Protein AF-A0A8T5TGR8-F1 (afdb_monomer_lite)

pLDDT: mean 88.67, std 13.03, range [45.59, 98.5]

Secondary structure (DSSP, 8-state):
-PPPEEEEET-TT-HHHHHHHHHH--EEEEE-S-HHHHHHHHHHHHHHHHHHTTT--

Radius of gyration: 12.07 Å; chains: 1; bounding box: 27×28×27 Å

Sequence (57 aa):
MEKPRLLDLGCGSGLLTIELSDLTNGDIIAIDIDQVLLDRLNEKVKLKVSSLQKKEN

Structure (mmCIF, N/CA/C/O backbone):
data_AF-A0A8T5TGR8-F1
#
_entry.id   AF-A0A8T5TGR8-F1
#
loop_
_atom_site.group_PDB
_atom_site.id
_atom_site.type_symbol
_atom_site.label_atom_id
_atom_site.label_alt_id
_atom_site.label_comp_id
_atom_site.label_asym_id
_atom_site.label_entity_id
_atom_site.label_seq_id
_atom_site.pdbx_PDB_ins_code
_atom_site.Cartn_x
_atom_site.Cartn_y
_atom_site.Cartn_z
_atom_site.occupancy
_atom_site.B_iso_or_equiv
_atom_site.auth_seq_id
_atom_site.auth_comp_id
_atom_site.auth_asym_id
_atom_site.auth_atom_id
_atom_site.pdbx_PDB_model_num
ATOM 1 N N . MET A 1 1 ? -20.260 3.781 13.129 1.00 66.25 1 MET A N 1
ATOM 2 C CA . MET A 1 1 ? -19.321 4.634 12.369 1.00 66.25 1 MET A CA 1
ATOM 3 C C . MET A 1 1 ? -19.111 3.988 11.016 1.00 66.25 1 MET A C 1
ATOM 5 O O . MET A 1 1 ? -19.014 2.767 10.969 1.00 66.25 1 MET A O 1
ATOM 9 N N . GLU A 1 2 ? -19.120 4.772 9.942 1.00 82.44 2 GLU A N 1
ATOM 10 C CA . GLU A 1 2 ? -18.829 4.269 8.595 1.00 82.44 2 GLU A CA 1
ATOM 11 C C . GLU A 1 2 ? -17.334 3.974 8.451 1.00 82.44 2 GLU A C 1
ATOM 13 O O . GLU A 1 2 ? -16.500 4.674 9.030 1.00 82.44 2 GLU A O 1
ATOM 18 N N . LYS A 1 3 ? -16.996 2.924 7.697 1.00 88.12 3 LYS A N 1
ATOM 19 C CA . LYS A 1 3 ? -15.605 2.620 7.357 1.00 88.12 3 LYS A CA 1
ATOM 20 C C . LYS A 1 3 ? -15.093 3.677 6.376 1.00 88.12 3 LYS A C 1
ATOM 22 O O . LYS A 1 3 ? -15.744 3.892 5.351 1.00 88.12 3 LYS A O 1
ATOM 27 N N . PRO A 1 4 ? -13.960 4.340 6.655 1.00 93.88 4 PRO A N 1
ATOM 28 C CA . PRO A 1 4 ? -13.438 5.343 5.743 1.00 93.88 4 PRO A CA 1
ATOM 29 C C . PRO A 1 4 ? -12.957 4.678 4.449 1.00 93.88 4 PRO A C 1
ATOM 31 O O . PRO A 1 4 ? -12.493 3.537 4.453 1.00 93.88 4 PRO A O 1
ATOM 34 N N . ARG A 1 5 ? -13.063 5.415 3.342 1.00 95.50 5 ARG A N 1
ATOM 35 C CA . ARG A 1 5 ? -12.512 5.031 2.039 1.00 95.50 5 ARG A CA 1
ATOM 36 C C . ARG A 1 5 ? -11.372 5.978 1.702 1.00 95.50 5 ARG A C 1
ATOM 38 O O . ARG A 1 5 ? -11.596 7.184 1.619 1.00 95.50 5 ARG A O 1
ATOM 45 N N . LEU A 1 6 ? -10.167 5.443 1.540 1.00 95.25 6 LEU A N 1
ATOM 46 C CA . LEU A 1 6 ? -8.950 6.218 1.316 1.00 95.25 6 LEU A CA 1
ATOM 47 C C . LEU A 1 6 ? -8.374 5.938 -0.077 1.00 95.25 6 LEU A C 1
ATOM 49 O O . LEU A 1 6 ? -8.473 4.825 -0.595 1.00 95.25 6 LEU A O 1
ATOM 53 N N . LEU A 1 7 ? -7.744 6.959 -0.658 1.00 96.62 7 LEU A N 1
ATOM 54 C CA . LEU A 1 7 ? -6.944 6.865 -1.876 1.00 96.62 7 LEU A CA 1
ATOM 55 C C . LEU A 1 7 ? -5.501 7.257 -1.540 1.00 96.62 7 LEU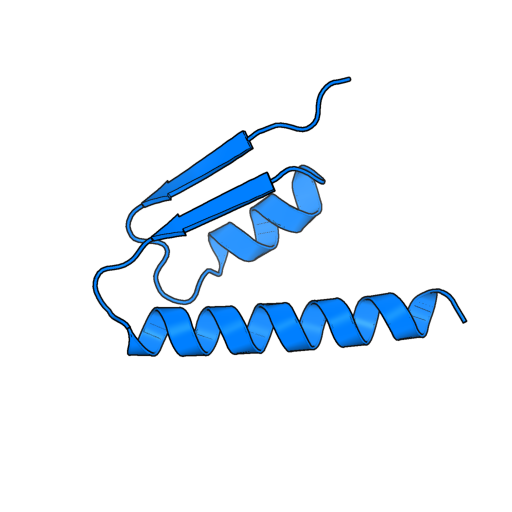 A C 1
ATOM 57 O O . LEU A 1 7 ? -5.267 8.363 -1.058 1.00 96.62 7 LEU A O 1
ATOM 61 N N . ASP A 1 8 ? -4.562 6.359 -1.812 1.00 96.25 8 ASP A N 1
ATOM 62 C CA . ASP A 1 8 ? -3.125 6.537 -1.599 1.00 96.25 8 ASP A CA 1
ATOM 63 C C . ASP A 1 8 ? -2.418 6.602 -2.963 1.00 96.25 8 ASP A C 1
ATOM 65 O O . ASP A 1 8 ? -2.314 5.598 -3.672 1.00 96.25 8 ASP A O 1
ATOM 69 N N . LEU A 1 9 ? -2.017 7.807 -3.376 1.00 97.44 9 LEU A N 1
ATOM 70 C CA . LEU A 1 9 ? -1.391 8.075 -4.675 1.00 97.44 9 LEU A CA 1
ATOM 71 C C . LEU A 1 9 ? 0.130 8.128 -4.535 1.00 97.44 9 LEU A C 1
ATOM 73 O O . LEU A 1 9 ? 0.648 8.900 -3.734 1.00 97.44 9 LEU A O 1
ATOM 77 N N . GLY A 1 10 ? 0.841 7.378 -5.376 1.00 97.38 10 GLY A N 1
ATOM 78 C CA . GLY A 1 10 ? 2.286 7.203 -5.231 1.00 97.38 10 GLY A CA 1
ATOM 79 C C . GLY A 1 10 ? 2.617 6.346 -4.009 1.00 97.38 10 GLY A C 1
ATOM 80 O O . GLY A 1 10 ? 3.509 6.688 -3.232 1.00 97.38 10 GLY A O 1
ATOM 81 N N . CYS A 1 11 ? 1.860 5.264 -3.798 1.00 97.62 11 CYS A N 1
ATOM 82 C CA . CYS A 1 11 ? 1.946 4.455 -2.581 1.00 97.62 11 CYS A CA 1
ATOM 83 C C . CYS A 1 11 ? 3.291 3.721 -2.421 1.00 97.62 11 CYS A C 1
ATOM 85 O O . CYS A 1 11 ? 3.596 3.175 -1.353 1.00 97.62 11 CYS A O 1
ATOM 87 N N . GLY A 1 12 ? 4.102 3.654 -3.481 1.00 97.88 12 GLY A N 1
ATOM 88 C CA . GLY A 1 12 ? 5.333 2.887 -3.540 1.00 97.88 12 GLY A CA 1
ATOM 89 C C . GLY A 1 12 ? 5.102 1.441 -3.107 1.00 97.88 12 GLY A C 1
ATOM 90 O O . GLY A 1 12 ? 4.146 0.787 -3.512 1.00 97.88 12 GLY A O 1
ATOM 91 N N . SER A 1 13 ? 5.970 0.930 -2.228 1.00 96.75 13 SER A N 1
ATOM 92 C CA . SER A 1 13 ? 5.820 -0.428 -1.669 1.00 96.75 13 SER A CA 1
ATOM 93 C C . SER A 1 13 ? 4.815 -0.530 -0.505 1.00 96.75 13 SER A C 1
ATOM 95 O O . SER A 1 13 ? 4.804 -1.543 0.204 1.00 96.75 13 SER A O 1
ATOM 97 N N . GLY A 1 14 ? 4.039 0.535 -0.272 1.00 95.62 14 GLY A N 1
ATOM 98 C CA . GLY A 1 14 ? 2.891 0.625 0.631 1.00 95.62 14 GLY A CA 1
ATOM 99 C C . GLY A 1 14 ? 3.178 0.521 2.125 1.00 95.62 14 GLY A C 1
ATOM 100 O O . GLY A 1 14 ? 2.416 -0.117 2.844 1.00 95.62 14 GLY A O 1
ATOM 101 N N . LEU A 1 15 ? 4.257 1.148 2.615 1.00 92.81 15 LEU A N 1
ATOM 102 C CA . LEU A 1 15 ? 4.482 1.301 4.063 1.00 92.81 15 LEU A CA 1
ATOM 103 C C . LEU A 1 15 ? 3.300 2.036 4.721 1.00 92.81 15 LEU A C 1
ATOM 105 O O . LEU A 1 15 ? 2.649 1.483 5.604 1.00 92.81 15 LEU A O 1
ATOM 109 N N . LEU A 1 16 ? 2.978 3.232 4.217 1.00 91.31 16 LEU A N 1
ATOM 110 C CA . LEU A 1 16 ? 1.858 4.039 4.709 1.00 91.31 16 LEU A CA 1
ATOM 111 C C . LEU A 1 16 ? 0.508 3.364 4.448 1.00 91.31 16 LEU A C 1
ATOM 113 O O . LEU A 1 16 ? -0.348 3.351 5.327 1.00 91.31 16 LEU A O 1
ATOM 117 N N . THR A 1 17 ? 0.331 2.744 3.277 1.00 95.88 17 THR A N 1
ATOM 118 C CA . THR A 1 17 ? -0.889 2.001 2.934 1.00 95.88 17 THR A CA 1
ATOM 119 C C . THR A 1 17 ? -1.216 0.934 3.985 1.00 95.88 17 THR A C 1
ATOM 121 O O . THR A 1 17 ? -2.360 0.804 4.420 1.00 95.88 17 THR A O 1
ATOM 124 N N . ILE A 1 18 ? -0.209 0.170 4.421 1.00 93.56 18 ILE A N 1
ATOM 125 C CA . ILE A 1 18 ? -0.386 -0.895 5.413 1.00 93.56 18 ILE A CA 1
ATOM 126 C C . ILE A 1 18 ? -0.687 -0.307 6.796 1.00 93.56 18 ILE A C 1
ATOM 128 O O . ILE A 1 18 ? -1.620 -0.782 7.443 1.00 93.56 18 ILE A O 1
ATOM 132 N N . GLU A 1 19 ? 0.031 0.730 7.229 1.00 91.81 19 GLU A N 1
ATOM 133 C CA . GLU A 1 19 ? -0.230 1.402 8.513 1.00 91.81 19 GLU A CA 1
ATOM 134 C C . GLU A 1 19 ? -1.649 1.987 8.576 1.00 91.81 19 GLU A C 1
ATOM 136 O O . GLU A 1 19 ? -2.374 1.784 9.552 1.00 91.81 19 GLU A O 1
ATOM 141 N N . LEU A 1 20 ? -2.096 2.645 7.503 1.00 90.75 20 LEU A N 1
ATOM 142 C CA . LEU A 1 20 ? -3.453 3.182 7.400 1.00 90.75 20 LEU A CA 1
ATOM 143 C C . LEU A 1 20 ? -4.517 2.082 7.459 1.00 90.75 20 LEU A C 1
ATOM 145 O O . LEU A 1 20 ? -5.575 2.295 8.059 1.00 90.75 20 LEU A O 1
ATOM 149 N N . SER A 1 21 ? -4.248 0.906 6.881 1.00 90.69 21 SER A N 1
ATOM 150 C CA . SER A 1 21 ? -5.186 -0.224 6.944 1.00 90.69 21 SER A CA 1
ATOM 151 C C . SER A 1 21 ? -5.413 -0.699 8.385 1.00 90.69 21 SER A C 1
ATOM 153 O O . SER A 1 21 ? -6.546 -1.007 8.752 1.00 90.69 21 SER A O 1
ATOM 155 N N . ASP A 1 22 ? -4.366 -0.680 9.222 1.00 87.69 22 ASP A N 1
ATOM 156 C CA . ASP A 1 22 ? -4.449 -1.065 10.637 1.00 87.69 22 ASP A CA 1
ATOM 157 C C . ASP A 1 22 ? -5.167 -0.020 11.488 1.00 87.69 22 ASP A C 1
ATOM 159 O O . ASP A 1 22 ? -5.956 -0.365 12.366 1.00 87.69 22 ASP A O 1
ATOM 163 N N . LEU A 1 23 ? -4.914 1.263 11.225 1.00 90.88 23 LEU A N 1
ATOM 164 C CA . LEU A 1 23 ? -5.470 2.357 12.022 1.00 90.88 23 LEU A CA 1
ATOM 165 C C . LEU A 1 23 ? -6.962 2.580 11.771 1.00 90.88 23 LEU A C 1
ATOM 167 O O . LEU A 1 23 ? -7.675 3.038 12.663 1.00 90.88 23 LEU A O 1
ATOM 171 N N . THR A 1 24 ? -7.428 2.309 10.553 1.00 89.88 24 THR A N 1
ATOM 172 C CA . THR A 1 24 ? -8.754 2.761 10.114 1.00 89.88 24 THR A CA 1
ATOM 173 C C . THR A 1 24 ? -9.784 1.644 9.990 1.00 89.88 24 THR A C 1
ATOM 175 O O . THR A 1 24 ? -10.980 1.940 9.982 1.00 89.88 24 THR A O 1
ATOM 178 N N . ASN A 1 25 ? -9.352 0.378 9.868 1.00 85.38 25 ASN A N 1
ATOM 179 C CA . ASN A 1 25 ? -10.206 -0.745 9.447 1.00 85.38 25 ASN A CA 1
ATOM 180 C C . ASN A 1 25 ? -11.077 -0.394 8.212 1.00 85.38 25 ASN A C 1
ATOM 182 O O . ASN A 1 25 ? -12.210 -0.872 8.066 1.00 85.38 25 ASN A O 1
ATOM 186 N N . GLY A 1 26 ? -10.568 0.523 7.384 1.00 88.88 26 GLY A N 1
ATOM 187 C CA . GLY A 1 26 ? -11.220 1.091 6.215 1.00 88.88 26 GLY A CA 1
ATOM 188 C C . GLY A 1 26 ? -10.694 0.498 4.917 1.00 88.88 26 GLY A C 1
ATOM 189 O O . GLY A 1 26 ? -9.716 -0.251 4.903 1.00 88.88 26 GLY A O 1
ATOM 190 N N . ASP A 1 27 ? -11.347 0.863 3.820 1.00 93.00 27 ASP A N 1
ATOM 191 C CA . ASP A 1 27 ? -10.965 0.409 2.487 1.00 93.00 27 ASP A CA 1
ATOM 192 C C . ASP A 1 27 ? -9.968 1.395 1.878 1.00 93.00 27 ASP A C 1
ATOM 194 O O . ASP A 1 27 ? -10.209 2.605 1.853 1.00 93.00 27 ASP A O 1
ATOM 198 N N . ILE A 1 28 ? -8.857 0.882 1.353 1.00 95.75 28 ILE A N 1
ATOM 199 C CA . ILE A 1 28 ? -7.798 1.699 0.758 1.00 95.75 28 ILE A CA 1
ATOM 200 C C . ILE A 1 28 ? -7.591 1.274 -0.691 1.00 95.75 28 ILE A C 1
ATOM 202 O O . ILE A 1 28 ? -7.396 0.095 -0.980 1.00 95.75 28 ILE A O 1
ATOM 206 N N . ILE A 1 29 ? -7.608 2.247 -1.598 1.00 96.88 29 ILE A N 1
ATOM 207 C CA 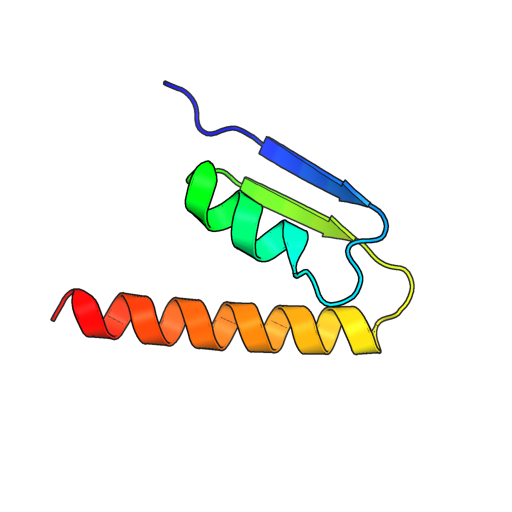. ILE A 1 29 ? -7.152 2.089 -2.980 1.00 96.88 29 ILE A CA 1
ATOM 208 C C . ILE A 1 29 ? -5.756 2.703 -3.058 1.00 96.88 29 ILE A C 1
ATOM 210 O O . ILE A 1 29 ? -5.601 3.895 -2.812 1.00 96.88 29 ILE A O 1
ATOM 214 N N . ALA A 1 30 ? -4.751 1.897 -3.389 1.00 97.38 30 ALA A N 1
ATOM 215 C CA . ALA A 1 30 ? -3.359 2.325 -3.486 1.00 97.38 30 ALA A CA 1
ATOM 216 C C . ALA A 1 30 ? -2.879 2.236 -4.938 1.00 97.38 30 ALA A C 1
ATOM 218 O O . ALA A 1 30 ? -3.105 1.221 -5.600 1.00 97.38 30 ALA A O 1
ATOM 219 N N . ILE A 1 31 ? -2.269 3.309 -5.440 1.00 98.06 31 ILE A N 1
ATOM 220 C CA . ILE A 1 31 ? -1.839 3.434 -6.836 1.00 98.06 31 ILE A CA 1
ATOM 221 C C . ILE A 1 31 ? -0.394 3.920 -6.869 1.00 98.06 31 ILE A C 1
ATOM 223 O O . ILE A 1 31 ? -0.040 4.878 -6.187 1.00 98.06 31 ILE A O 1
ATOM 227 N N . ASP A 1 32 ? 0.420 3.310 -7.721 1.00 98.25 32 ASP A N 1
ATOM 228 C CA . ASP A 1 32 ? 1.758 3.777 -8.070 1.00 98.25 32 ASP A CA 1
ATOM 229 C C . ASP A 1 32 ? 2.016 3.498 -9.558 1.00 98.25 32 ASP A C 1
ATOM 231 O O . ASP A 1 32 ? 1.351 2.652 -10.158 1.00 98.25 32 ASP A O 1
ATOM 235 N N . ILE A 1 33 ? 2.948 4.228 -10.168 1.00 98.50 33 ILE A N 1
ATOM 236 C CA . ILE A 1 33 ? 3.358 3.990 -11.557 1.00 98.50 33 ILE A CA 1
ATOM 237 C C . ILE A 1 33 ? 4.350 2.822 -11.660 1.00 98.50 33 ILE A C 1
ATOM 239 O O . ILE A 1 33 ? 4.468 2.199 -12.714 1.00 98.50 33 ILE A O 1
ATOM 243 N N . ASP A 1 34 ? 5.062 2.515 -10.574 1.00 98.38 34 ASP A N 1
ATOM 244 C CA . ASP A 1 34 ? 6.032 1.427 -10.519 1.00 98.38 34 ASP A CA 1
ATOM 245 C C . ASP A 1 34 ? 5.357 0.099 -10.132 1.00 98.38 34 ASP A C 1
ATOM 247 O O . ASP A 1 34 ? 5.088 -0.189 -8.961 1.00 98.38 34 ASP A O 1
ATOM 251 N N . GLN A 1 35 ? 5.126 -0.753 -11.134 1.00 98.31 35 GLN A N 1
ATOM 252 C CA . GLN A 1 35 ? 4.519 -2.074 -10.950 1.00 98.31 35 GLN A CA 1
ATOM 253 C C . GLN A 1 35 ? 5.328 -2.983 -10.009 1.00 98.31 35 GLN A C 1
ATOM 255 O O . GLN A 1 35 ? 4.737 -3.763 -9.267 1.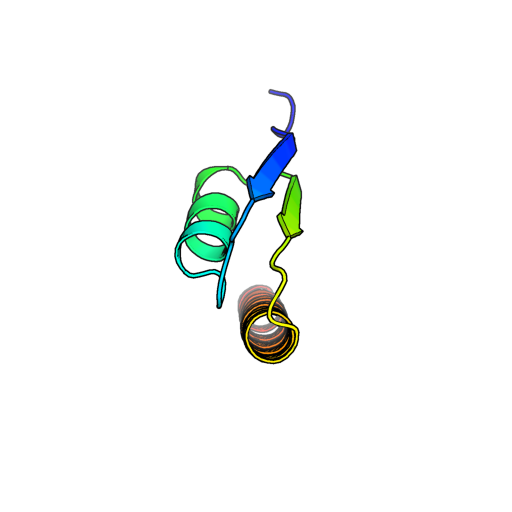00 98.31 35 GLN A O 1
ATOM 260 N N . VAL A 1 36 ? 6.662 -2.870 -9.973 1.00 98.44 36 VAL A N 1
ATOM 261 C CA . VAL A 1 36 ? 7.500 -3.703 -9.093 1.00 98.44 36 VAL A CA 1
ATOM 262 C C . VAL A 1 36 ? 7.232 -3.366 -7.626 1.00 98.44 36 VAL A C 1
ATOM 264 O O . VAL A 1 36 ? 7.236 -4.247 -6.761 1.00 98.44 36 VAL A O 1
ATOM 267 N N . LEU A 1 37 ? 6.981 -2.092 -7.319 1.00 98.31 37 LEU A N 1
ATOM 268 C CA . LEU A 1 37 ? 6.600 -1.676 -5.972 1.00 98.31 37 LEU A CA 1
ATOM 269 C C . LEU A 1 37 ? 5.186 -2.143 -5.610 1.00 98.31 37 LEU A C 1
ATOM 271 O O . LEU A 1 37 ? 4.987 -2.606 -4.482 1.00 98.31 37 LEU A O 1
ATOM 275 N N . LEU A 1 38 ? 4.247 -2.106 -6.563 1.00 98.38 38 LEU A N 1
ATOM 276 C CA . LEU A 1 38 ? 2.899 -2.653 -6.377 1.00 98.38 38 LEU A CA 1
ATOM 277 C C . LEU A 1 38 ? 2.915 -4.165 -6.129 1.00 98.38 38 LEU A C 1
ATOM 279 O O . LEU A 1 38 ? 2.205 -4.648 -5.249 1.00 98.38 38 LEU A O 1
ATOM 283 N N . ASP A 1 39 ? 3.758 -4.919 -6.833 1.00 98.06 39 ASP A N 1
ATOM 284 C CA . ASP A 1 39 ? 3.903 -6.360 -6.617 1.00 98.06 39 ASP A CA 1
ATOM 285 C C . ASP A 1 39 ? 4.413 -6.658 -5.200 1.00 98.06 39 ASP A C 1
ATOM 287 O O . ASP A 1 39 ? 3.841 -7.489 -4.490 1.00 98.06 39 ASP A O 1
ATOM 291 N N . ARG A 1 40 ? 5.410 -5.897 -4.726 1.00 97.44 40 ARG A N 1
ATOM 292 C CA . ARG A 1 40 ? 5.898 -5.986 -3.338 1.00 97.44 40 ARG A CA 1
ATOM 293 C C . ARG A 1 40 ? 4.820 -5.631 -2.316 1.00 97.44 40 ARG A C 1
ATOM 295 O O . ARG A 1 40 ? 4.742 -6.266 -1.265 1.00 97.44 40 ARG A O 1
ATOM 302 N N . LEU A 1 41 ? 4.000 -4.615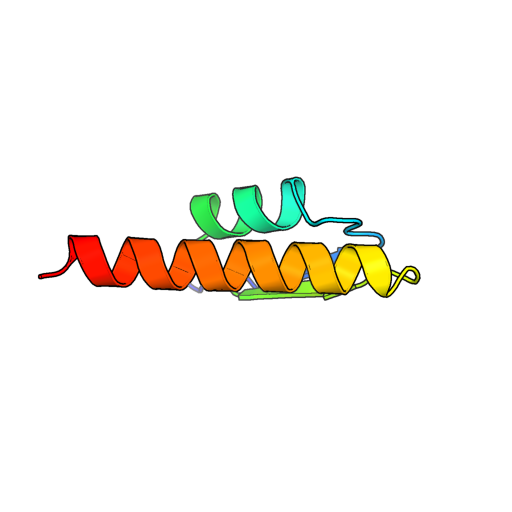 -2.586 1.00 97.12 41 LEU A N 1
ATOM 303 C CA . LEU A 1 41 ? 2.869 -4.269 -1.724 1.00 97.12 41 LEU A CA 1
ATOM 304 C C . LEU A 1 41 ? 1.857 -5.422 -1.669 1.00 97.12 41 LEU A C 1
ATOM 306 O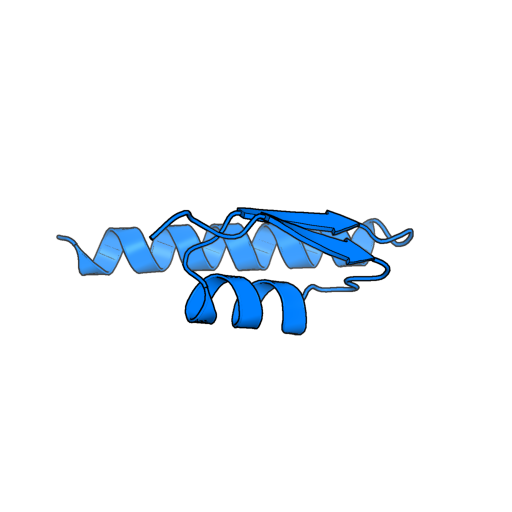 O . LEU A 1 41 ? 1.467 -5.851 -0.582 1.00 97.12 41 LEU A O 1
ATOM 310 N N . ASN A 1 42 ? 1.500 -5.988 -2.821 1.00 96.31 42 ASN A N 1
ATOM 311 C CA . ASN A 1 42 ? 0.585 -7.125 -2.918 1.00 96.31 42 ASN A CA 1
ATOM 312 C C . ASN A 1 42 ? 1.091 -8.350 -2.140 1.00 96.31 42 ASN A C 1
ATOM 314 O O . ASN A 1 42 ? 0.306 -9.022 -1.467 1.00 96.31 42 ASN A O 1
ATOM 318 N N . GLU A 1 43 ? 2.393 -8.639 -2.183 1.00 96.19 43 GLU A N 1
ATOM 319 C CA . GLU A 1 43 ? 3.009 -9.692 -1.369 1.00 96.19 43 GLU A CA 1
ATOM 320 C C . GLU A 1 43 ? 2.872 -9.417 0.135 1.00 96.19 43 GLU A C 1
ATOM 322 O O . GLU A 1 43 ? 2.415 -10.290 0.879 1.00 96.19 43 GLU A O 1
ATOM 327 N N . LYS A 1 44 ? 3.190 -8.197 0.592 1.00 93.62 44 LYS A N 1
ATOM 328 C CA . LYS A 1 44 ? 3.043 -7.806 2.006 1.00 93.62 44 LYS A CA 1
ATOM 329 C C . LYS A 1 44 ? 1.597 -7.947 2.489 1.00 93.62 44 LYS A C 1
ATOM 331 O O . LYS A 1 44 ? 1.367 -8.476 3.577 1.00 93.62 44 LYS A O 1
ATOM 336 N N . VAL A 1 45 ? 0.625 -7.523 1.677 1.00 92.88 45 VAL A N 1
ATOM 337 C CA . VAL A 1 45 ? -0.807 -7.647 1.997 1.00 92.88 45 VAL A CA 1
ATOM 338 C C . VAL A 1 45 ? -1.205 -9.118 2.141 1.00 92.88 45 VAL A C 1
ATOM 340 O O . VAL A 1 45 ? -1.815 -9.484 3.145 1.00 92.88 45 VAL A O 1
ATOM 343 N N . LYS A 1 46 ? -0.804 -9.993 1.209 1.00 92.88 46 LYS A N 1
ATOM 344 C CA . LYS A 1 46 ? -1.079 -11.443 1.291 1.00 92.88 46 LYS A CA 1
ATOM 345 C C . LYS A 1 46 ? -0.497 -12.078 2.556 1.00 92.88 46 LYS A C 1
ATOM 347 O O . LYS A 1 46 ? -1.173 -12.872 3.216 1.00 92.88 46 LYS A O 1
ATOM 352 N N . LEU A 1 47 ? 0.740 -11.722 2.912 1.00 89.75 47 LEU A N 1
ATOM 353 C CA . LEU A 1 47 ? 1.394 -12.207 4.132 1.00 89.75 47 LEU A CA 1
ATOM 354 C C . LEU A 1 47 ? 0.650 -11.755 5.395 1.00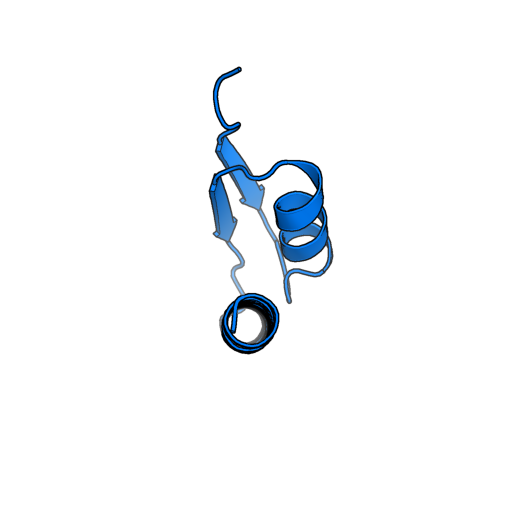 89.75 47 LEU A C 1
ATOM 356 O O . LEU A 1 47 ? 0.483 -12.543 6.326 1.00 89.75 47 LEU A O 1
ATOM 360 N N . LYS A 1 48 ? 0.163 -10.511 5.412 1.00 82.88 48 LYS A N 1
ATOM 361 C CA . LYS A 1 48 ? -0.617 -9.955 6.521 1.00 82.88 48 LYS A CA 1
ATOM 362 C C . LYS A 1 48 ? -1.990 -10.621 6.663 1.00 82.88 48 LYS A C 1
ATOM 364 O O . LYS A 1 48 ? -2.379 -10.986 7.767 1.00 82.88 48 LYS A O 1
ATOM 369 N N . VAL A 1 49 ? -2.696 -10.868 5.559 1.00 75.44 49 VAL A N 1
ATOM 370 C CA . VAL A 1 49 ? -3.965 -11.622 5.575 1.00 75.44 49 VAL A CA 1
ATOM 371 C C . VAL A 1 49 ? -3.749 -13.036 6.125 1.00 75.44 49 VAL A C 1
ATOM 373 O O . VAL A 1 49 ? -4.490 -13.491 6.995 1.00 75.44 49 VAL A O 1
ATOM 376 N N . SER A 1 50 ? -2.679 -13.705 5.687 1.00 73.06 50 SER A N 1
ATOM 377 C CA . SER A 1 50 ? -2.345 -15.064 6.131 1.00 73.06 50 SER A CA 1
ATOM 378 C C . SER A 1 50 ? -1.966 -15.143 7.618 1.00 73.06 50 SER A C 1
ATOM 380 O O . SER A 1 50 ? -2.143 -16.188 8.242 1.00 73.06 50 SER A O 1
ATOM 382 N N . SER A 1 51 ? -1.414 -14.072 8.200 1.00 69.44 51 SER A N 1
ATOM 383 C CA . SER A 1 51 ? -1.057 -14.023 9.625 1.00 69.44 51 SER A CA 1
ATOM 384 C C . SER A 1 51 ? -2.237 -13.659 10.529 1.00 69.44 51 SER A C 1
ATOM 386 O O . SER A 1 51 ? -2.284 -14.127 11.665 1.00 69.44 51 SER A O 1
ATOM 388 N N . LEU A 1 52 ? -3.213 -12.900 10.023 1.00 61.91 52 LEU A N 1
ATOM 389 C CA . LEU A 1 52 ? -4.470 -12.611 10.720 1.00 61.91 52 LEU A CA 1
ATOM 390 C C . LEU A 1 52 ? -5.355 -13.861 10.832 1.00 61.91 52 LEU A C 1
ATOM 392 O O . LEU A 1 52 ? -5.810 -14.178 11.925 1.00 61.91 52 LEU A O 1
ATOM 396 N N . GLN A 1 53 ? -5.481 -14.651 9.759 1.00 60.47 53 GLN A N 1
ATOM 397 C CA . GLN A 1 53 ? -6.247 -15.912 9.771 1.00 60.47 53 GLN A CA 1
ATOM 398 C C . GLN A 1 53 ? -5.697 -16.964 10.752 1.00 60.47 53 GLN A C 1
ATOM 400 O O . GLN A 1 53 ? -6.430 -17.838 11.202 1.00 60.47 53 GLN A O 1
ATOM 405 N N . LYS A 1 54 ? -4.407 -16.893 11.103 1.00 60.81 54 LYS A N 1
ATOM 406 C CA . LYS A 1 54 ? -3.784 -17.790 12.091 1.00 60.81 54 LYS A CA 1
ATOM 407 C C . LYS A 1 54 ? -4.016 -17.370 13.543 1.00 60.81 54 LYS A C 1
ATOM 409 O O . LYS A 1 54 ? -3.738 -18.170 14.423 1.00 60.81 54 LYS A O 1
ATOM 414 N N . LYS A 1 55 ? -4.449 -16.132 13.805 1.00 57.03 55 LYS A N 1
ATOM 415 C CA . LYS A 1 55 ? -4.739 -15.646 15.167 1.00 57.03 55 LYS A CA 1
ATOM 416 C C . LYS A 1 55 ? -6.180 -15.915 15.610 1.00 57.03 55 LYS A C 1
ATOM 418 O O . LYS A 1 55 ? -6.467 -15.767 16.791 1.00 57.03 55 LYS A O 1
ATOM 423 N N . GLU A 1 56 ? -7.064 -16.264 14.679 1.00 57.16 56 GLU A N 1
ATOM 424 C CA . GLU A 1 56 ? -8.491 -16.503 14.937 1.00 57.16 56 GLU A CA 1
ATOM 425 C C . GLU A 1 56 ? -8.847 -17.996 15.110 1.00 57.16 56 GLU A C 1
ATOM 427 O O . GLU A 1 56 ? -10.002 -18.308 15.389 1.00 57.16 56 GLU A O 1
ATOM 432 N N . ASN A 1 57 ? -7.862 -18.898 14.995 1.00 45.59 57 ASN A N 1
ATOM 433 C CA . ASN A 1 57 ? -7.955 -20.338 15.290 1.00 45.59 57 ASN A CA 1
ATOM 434 C C . ASN A 1 57 ? -7.091 -20.699 16.501 1.00 45.59 57 ASN A C 1
ATOM 436 O O . ASN A 1 57 ? -7.433 -21.693 17.178 1.00 45.59 57 ASN A O 1
#

Foldseek 3Di:
DDQDEEEAEQCFLPPVVVVCCVVGVHHYDYDHPDVVSVVNNVVVVVVVVVVVVVVVD